Protein AF-A0AAD9GTS7-F1 (afdb_monomer_lite)

Organism: NCBI:txid4793

Foldseek 3Di:
DPVLVVVVVVVPDDQFDKDKFFQQFQPPVPSDGRPNVVVQVPDPQKDKDFDFDQPPVVRDTTSGMMIIGGHD

Structure (mmCIF, N/CA/C/O backbone):
data_AF-A0AAD9GTS7-F1
#
_entry.id   AF-A0AAD9GTS7-F1
#
loop_
_atom_site.group_PDB
_atom_site.id
_atom_site.type_symbol
_atom_site.label_atom_id
_atom_site.label_alt_id
_atom_site.label_comp_id
_atom_site.label_asym_id
_atom_site.label_entity_id
_atom_site.label_seq_id
_atom_site.pdbx_PDB_ins_code
_atom_site.Cartn_x
_atom_site.Cartn_y
_atom_site.Cartn_z
_atom_site.occupancy
_atom_site.B_iso_or_equiv
_atom_site.auth_seq_id
_atom_site.auth_comp_id
_atom_site.auth_asym_id
_atom_site.auth_atom_id
_atom_site.pdbx_PDB_model_num
ATOM 1 N N . MET A 1 1 ? 3.727 19.879 8.662 1.00 46.19 1 MET A N 1
ATOM 2 C CA . MET A 1 1 ? 2.497 19.087 8.843 1.00 46.19 1 MET A CA 1
ATOM 3 C C . MET A 1 1 ? 2.646 17.954 7.859 1.00 46.19 1 MET A C 1
ATOM 5 O O . MET A 1 1 ? 2.754 18.259 6.684 1.00 46.19 1 MET A O 1
ATOM 9 N N . ASP A 1 2 ? 2.814 16.718 8.330 1.00 63.38 2 ASP A N 1
ATOM 10 C CA . ASP A 1 2 ? 2.937 15.573 7.421 1.00 63.38 2 ASP A CA 1
ATOM 11 C C . ASP A 1 2 ? 1.539 15.235 6.926 1.00 63.38 2 ASP A C 1
ATOM 13 O O . ASP A 1 2 ? 0.716 14.769 7.716 1.00 63.38 2 ASP A O 1
ATOM 17 N N . ASP A 1 3 ? 1.264 15.455 5.646 1.00 63.34 3 ASP A N 1
ATOM 18 C CA . ASP A 1 3 ? -0.017 15.087 5.034 1.00 63.34 3 ASP A CA 1
ATOM 19 C C . ASP A 1 3 ? -0.312 13.583 5.204 1.00 63.34 3 ASP A C 1
ATOM 21 O O . ASP A 1 3 ? -1.464 13.171 5.294 1.00 63.34 3 ASP A O 1
ATOM 25 N N . LEU A 1 4 ? 0.723 12.758 5.393 1.00 64.50 4 LEU A N 1
ATOM 26 C CA . LEU A 1 4 ? 0.621 11.335 5.740 1.00 64.50 4 LEU A CA 1
ATOM 27 C C . LEU A 1 4 ? -0.089 11.075 7.076 1.00 64.50 4 LEU A C 1
ATOM 29 O O . LEU A 1 4 ? -0.805 10.083 7.221 1.00 64.50 4 LEU A O 1
ATOM 33 N N . LYS A 1 5 ? 0.035 11.991 8.044 1.00 67.94 5 LYS A N 1
ATOM 34 C CA . LYS A 1 5 ? -0.703 11.905 9.311 1.00 67.94 5 LYS A CA 1
ATOM 35 C C . LYS A 1 5 ? -2.196 12.164 9.117 1.00 67.94 5 LYS A C 1
ATOM 37 O O . LYS A 1 5 ? -2.973 11.701 9.947 1.00 67.94 5 LYS A O 1
ATOM 42 N N . LEU A 1 6 ? -2.610 12.821 8.025 1.00 70.56 6 LEU A N 1
ATOM 43 C CA . LEU A 1 6 ? -4.025 13.097 7.752 1.00 70.56 6 LEU A CA 1
ATOM 44 C C . LEU A 1 6 ? -4.829 11.812 7.555 1.00 70.56 6 LEU A C 1
ATOM 46 O O . LEU A 1 6 ? -5.955 11.736 8.039 1.00 70.56 6 LEU A O 1
ATOM 50 N N . ILE A 1 7 ? -4.242 10.795 6.912 1.00 71.31 7 ILE A N 1
ATOM 51 C CA . ILE A 1 7 ? -4.900 9.502 6.677 1.00 71.31 7 ILE A CA 1
ATOM 52 C C . ILE A 1 7 ? -5.284 8.856 8.013 1.00 71.31 7 ILE A C 1
ATOM 54 O O . ILE A 1 7 ? -6.434 8.460 8.195 1.00 71.31 7 ILE A O 1
ATOM 58 N N . LEU A 1 8 ? -4.358 8.831 8.974 1.00 76.44 8 LEU A N 1
ATOM 59 C CA . LEU A 1 8 ? -4.608 8.276 10.306 1.00 76.44 8 LEU A CA 1
ATOM 60 C C . LEU A 1 8 ? -5.583 9.125 11.125 1.00 76.44 8 LEU A C 1
ATOM 62 O O . LEU A 1 8 ? -6.460 8.584 11.784 1.00 76.44 8 LEU A O 1
ATOM 66 N N . THR A 1 9 ? -5.467 10.453 11.070 1.00 78.12 9 THR A N 1
ATOM 67 C CA . THR A 1 9 ? -6.332 11.353 11.856 1.00 78.12 9 THR A CA 1
ATOM 68 C C . THR A 1 9 ? -7.736 11.526 11.281 1.00 78.12 9 THR A C 1
ATOM 70 O O . THR A 1 9 ? -8.560 12.205 11.882 1.00 78.12 9 THR A O 1
ATOM 73 N N . SER A 1 10 ? -8.001 10.978 10.094 1.00 79.44 10 SER A N 1
ATOM 74 C CA . SER A 1 10 ? -9.296 11.119 9.427 1.00 79.44 10 SER A CA 1
ATOM 75 C C . SER A 1 10 ? -10.393 10.223 10.014 1.00 79.44 10 SER A C 1
ATOM 77 O O . SER A 1 10 ? -11.551 10.392 9.644 1.00 79.44 10 SER A O 1
ATOM 79 N N . ASP A 1 11 ? -10.038 9.257 10.873 1.00 80.50 11 ASP A N 1
ATOM 80 C CA . ASP A 1 11 ? -10.926 8.202 11.394 1.00 80.50 11 ASP A CA 1
ATOM 81 C C . ASP A 1 11 ? -11.656 7.398 10.293 1.00 80.50 11 ASP A C 1
ATOM 83 O O . ASP A 1 11 ? -12.670 6.744 10.537 1.00 80.50 11 ASP A O 1
ATOM 87 N N . THR A 1 12 ? -11.147 7.428 9.055 1.00 85.69 12 THR A N 1
ATOM 88 C CA . THR A 1 12 ? -11.754 6.715 7.916 1.00 85.69 12 THR A CA 1
ATOM 89 C C . THR A 1 12 ? -11.263 5.277 7.770 1.00 85.69 12 THR A C 1
ATOM 91 O O . THR A 1 12 ? -11.919 4.464 7.115 1.00 85.69 12 THR A O 1
ATOM 94 N N . LEU A 1 13 ? -10.122 4.943 8.376 1.00 89.88 13 LEU A N 1
ATOM 95 C CA . LEU A 1 13 ? -9.562 3.599 8.350 1.00 89.88 13 LEU A CA 1
ATOM 96 C C . LEU A 1 13 ? -10.063 2.791 9.548 1.00 89.88 13 LEU A C 1
ATOM 98 O O . LEU A 1 13 ? -9.887 3.181 10.699 1.00 89.88 13 LEU A O 1
ATOM 102 N N . ILE A 1 14 ? -10.64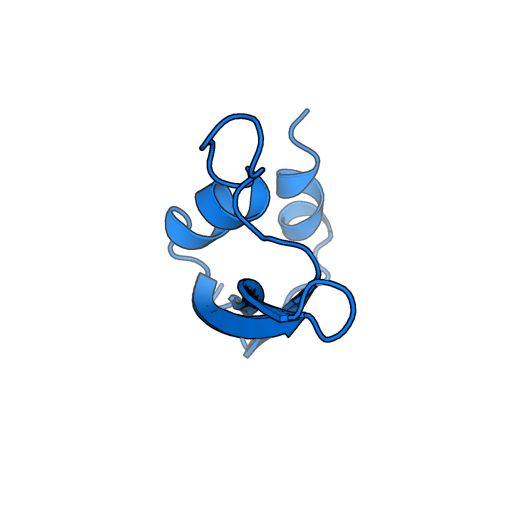8 1.631 9.261 1.00 92.62 14 ILE A N 1
ATOM 103 C CA . ILE A 1 14 ? -10.958 0.602 10.254 1.00 92.62 14 ILE A CA 1
ATOM 104 C C . ILE A 1 14 ? -10.013 -0.583 10.042 1.00 92.62 14 ILE A C 1
ATOM 106 O O . ILE A 1 14 ? -9.551 -0.781 8.916 1.00 92.62 14 ILE A O 1
ATOM 110 N N . PRO A 1 15 ? -9.702 -1.388 11.073 1.00 94.69 15 PRO A N 1
ATOM 111 C CA . PRO A 1 15 ? -8.895 -2.589 10.887 1.00 94.69 15 PRO A CA 1
ATOM 112 C C . PRO A 1 15 ? -9.443 -3.465 9.749 1.00 94.69 15 PRO A C 1
ATOM 114 O O . PRO A 1 15 ? -10.631 -3.787 9.714 1.00 94.69 15 PRO A O 1
ATOM 117 N N . GLY A 1 16 ? -8.574 -3.818 8.803 1.00 94.56 16 GLY A N 1
ATOM 118 C CA . GLY A 1 16 ? -8.909 -4.505 7.555 1.00 94.56 16 GLY A CA 1
ATOM 119 C C . GLY A 1 16 ? -9.132 -3.587 6.346 1.00 94.56 16 GLY A C 1
ATOM 120 O O . GLY A 1 16 ? -9.248 -4.094 5.231 1.00 94.56 16 GLY A O 1
ATOM 121 N N . SER A 1 17 ? -9.166 -2.261 6.521 1.00 94.62 17 SER A N 1
ATOM 122 C CA . SER A 1 17 ? -9.169 -1.314 5.400 1.00 94.62 17 SER A CA 1
ATOM 123 C C . SER A 1 17 ? -7.924 -1.501 4.535 1.00 94.62 17 SER A C 1
ATOM 125 O O . SER A 1 17 ? -6.818 -1.661 5.050 1.00 94.62 17 SER A O 1
ATOM 127 N N . VAL A 1 18 ? -8.105 -1.433 3.217 1.00 94.06 18 VAL A N 1
ATOM 128 C CA . VAL A 1 18 ? -7.015 -1.538 2.243 1.00 94.06 18 VAL A CA 1
ATOM 129 C C . VAL A 1 18 ? -6.795 -0.180 1.593 1.00 94.06 18 VAL A C 1
ATOM 131 O O . VAL A 1 18 ? -7.726 0.419 1.056 1.00 94.06 18 VAL A O 1
ATOM 134 N N . VAL A 1 19 ? -5.552 0.286 1.632 1.00 91.75 19 VAL A N 1
ATOM 135 C CA . VAL A 1 19 ? -5.075 1.470 0.924 1.00 91.75 19 VAL A CA 1
ATOM 136 C C . VAL A 1 19 ? -4.247 0.989 -0.261 1.00 91.75 19 VAL A C 1
ATOM 138 O O . VAL A 1 19 ? -3.305 0.218 -0.090 1.00 91.75 19 VAL A O 1
ATOM 141 N N . ILE A 1 20 ? -4.622 1.423 -1.462 1.00 93.06 20 ILE A N 1
ATOM 142 C CA . ILE A 1 20 ? -3.897 1.125 -2.699 1.00 93.06 20 ILE A CA 1
ATOM 143 C C . ILE A 1 20 ? -3.350 2.444 -3.225 1.00 93.06 20 ILE A C 1
ATOM 145 O O . ILE A 1 20 ? -4.125 3.364 -3.495 1.00 93.06 20 ILE A O 1
ATOM 149 N N . ALA A 1 21 ? -2.032 2.529 -3.351 1.00 90.19 21 ALA A N 1
ATOM 150 C CA . ALA A 1 21 ? -1.341 3.708 -3.845 1.00 90.19 21 ALA A CA 1
ATOM 151 C C . ALA A 1 21 ? -0.557 3.354 -5.111 1.00 90.19 21 ALA A C 1
ATOM 153 O O . ALA A 1 21 ? 0.290 2.461 -5.101 1.00 90.19 21 ALA A O 1
ATOM 154 N N . ASP A 1 22 ? -0.879 4.055 -6.193 1.00 89.06 22 ASP A N 1
ATOM 155 C CA . ASP A 1 22 ? -0.236 3.945 -7.503 1.00 89.06 22 ASP A CA 1
ATOM 156 C C . ASP A 1 22 ? 0.810 5.055 -7.675 1.00 89.06 22 ASP A C 1
ATOM 158 O O . ASP A 1 22 ? 0.687 6.117 -7.057 1.00 89.06 22 ASP A O 1
ATOM 162 N N . ASN 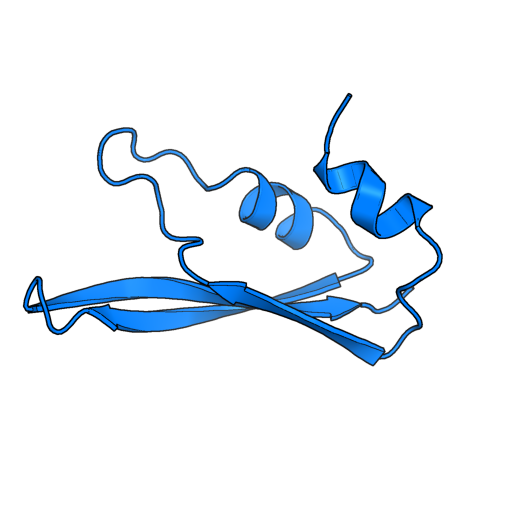A 1 23 ? 1.797 4.842 -8.545 1.00 85.31 23 ASN A N 1
ATOM 163 C CA . ASN A 1 23 ? 2.930 5.748 -8.766 1.00 85.31 23 ASN A CA 1
ATOM 164 C C . ASN A 1 23 ? 3.790 5.972 -7.505 1.00 85.31 23 ASN A C 1
ATOM 166 O O . ASN A 1 23 ? 4.279 7.077 -7.251 1.00 85.31 23 ASN A O 1
ATOM 170 N N . VAL A 1 24 ? 3.939 4.935 -6.670 1.00 86.06 24 VAL A N 1
ATOM 171 C CA . VAL A 1 24 ? 4.755 4.990 -5.441 1.00 86.06 24 VAL A CA 1
ATOM 172 C C . VAL A 1 24 ? 6.237 4.695 -5.674 1.00 86.06 24 VAL A C 1
ATOM 174 O O . VAL A 1 24 ? 6.997 4.587 -4.708 1.00 86.06 24 VAL A O 1
ATOM 177 N N . GLY A 1 25 ? 6.645 4.541 -6.933 1.00 77.25 25 GLY A N 1
ATOM 178 C CA . GLY A 1 25 ? 7.997 4.206 -7.338 1.00 77.25 25 GLY A CA 1
ATOM 179 C C . GLY A 1 25 ? 9.064 5.069 -6.680 1.00 77.25 25 GLY A C 1
ATOM 180 O O . GLY A 1 25 ? 8.838 6.217 -6.287 1.00 77.25 25 GLY A O 1
ATOM 181 N N . LEU A 1 26 ? 10.259 4.483 -6.561 1.00 64.19 26 LEU A N 1
ATOM 182 C CA . LEU A 1 26 ? 11.475 5.236 -6.263 1.00 64.19 26 LEU A CA 1
ATOM 183 C C . LEU A 1 26 ? 11.545 6.391 -7.253 1.00 64.19 26 LEU A C 1
ATOM 185 O O . LEU A 1 26 ? 11.501 6.130 -8.454 1.00 64.19 26 LEU A O 1
ATOM 189 N N . ASP A 1 27 ? 11.664 7.626 -6.762 1.00 64.19 27 ASP A N 1
ATOM 190 C CA . ASP A 1 27 ? 11.962 8.761 -7.629 1.00 64.19 27 ASP A CA 1
ATOM 191 C C . ASP A 1 27 ? 13.251 8.412 -8.395 1.00 64.19 27 ASP A C 1
ATOM 193 O O . ASP A 1 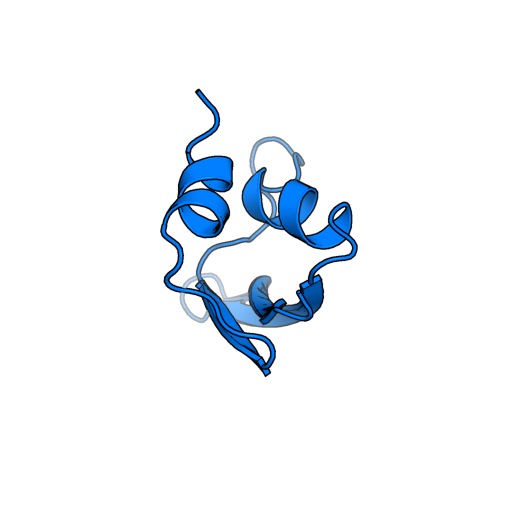27 ? 14.334 8.357 -7.789 1.00 64.19 27 ASP A O 1
ATOM 197 N N . PRO A 1 28 ? 13.164 8.128 -9.710 1.00 52.38 28 PRO A N 1
ATOM 198 C CA . PRO A 1 28 ? 14.293 7.589 -10.456 1.00 52.38 28 PRO A CA 1
ATOM 199 C C . PRO A 1 28 ? 15.451 8.586 -10.527 1.00 52.38 28 PRO A C 1
ATOM 201 O O . PRO A 1 28 ? 16.589 8.194 -10.781 1.00 52.38 28 PRO A O 1
ATOM 204 N N . MET A 1 29 ? 15.170 9.876 -10.305 1.00 54.91 29 MET A N 1
ATOM 205 C CA . MET A 1 29 ? 16.142 10.958 -10.423 1.00 54.91 29 MET A CA 1
ATOM 206 C C . MET A 1 29 ? 16.941 11.184 -9.139 1.00 54.91 29 MET A C 1
ATOM 208 O O . MET A 1 29 ? 18.043 11.729 -9.206 1.00 54.91 29 MET A O 1
ATOM 212 N N . SER A 1 30 ? 16.424 10.765 -7.983 1.00 61.59 30 SER A N 1
ATOM 213 C CA . SER A 1 30 ? 17.074 10.983 -6.685 1.00 61.59 30 SER A CA 1
ATOM 214 C C . SER A 1 30 ? 17.498 9.693 -5.982 1.00 61.59 30 SER A C 1
ATOM 216 O O . SER A 1 30 ? 18.332 9.744 -5.078 1.00 61.59 30 SER A O 1
ATOM 218 N N . GLY A 1 31 ? 16.955 8.534 -6.380 1.00 64.25 31 GLY A N 1
ATOM 219 C CA . GLY A 1 31 ? 17.164 7.272 -5.664 1.00 64.25 31 GLY A CA 1
ATOM 220 C C . GLY A 1 31 ? 16.560 7.275 -4.255 1.00 64.25 31 GLY A C 1
ATOM 221 O O . GLY A 1 31 ? 16.819 6.358 -3.475 1.00 64.25 31 GLY A O 1
ATOM 222 N N . HIS A 1 32 ? 15.775 8.302 -3.917 1.00 69.94 32 HIS A N 1
ATOM 223 C CA . HIS A 1 32 ? 15.071 8.392 -2.652 1.00 69.94 32 HIS A CA 1
ATOM 224 C C . HIS A 1 32 ? 13.775 7.592 -2.701 1.00 69.94 32 HIS A C 1
ATOM 226 O O . HIS A 1 32 ? 13.045 7.557 -3.695 1.00 69.94 32 HIS A O 1
ATOM 232 N N . LYS A 1 33 ? 13.505 6.941 -1.574 1.00 75.44 33 LYS A N 1
ATOM 233 C CA . LYS A 1 33 ? 12.259 6.237 -1.330 1.00 75.44 33 LYS A CA 1
ATOM 234 C C . LYS A 1 33 ? 11.122 7.241 -1.205 1.00 75.44 33 LYS A C 1
ATOM 236 O O . LYS A 1 33 ? 11.294 8.300 -0.612 1.00 75.44 33 LYS A O 1
ATOM 241 N N . ASN A 1 34 ? 9.971 6.900 -1.771 1.00 85.06 34 ASN A N 1
ATOM 242 C CA . ASN A 1 34 ? 8.769 7.704 -1.634 1.00 85.06 34 ASN A CA 1
ATOM 243 C C . ASN A 1 34 ? 8.391 7.820 -0.142 1.00 85.06 34 ASN A C 1
ATOM 245 O O . ASN A 1 34 ? 8.320 6.804 0.554 1.00 85.06 34 ASN A O 1
ATOM 249 N N . GLU A 1 35 ? 8.145 9.044 0.335 1.00 85.25 35 GLU A N 1
ATOM 250 C CA . GLU A 1 35 ? 7.828 9.339 1.742 1.00 85.25 35 GLU A CA 1
ATOM 251 C C . GLU A 1 35 ? 6.613 8.544 2.249 1.00 85.25 35 GLU A C 1
ATOM 253 O O . GLU A 1 35 ? 6.581 8.127 3.406 1.00 85.25 35 GLU A O 1
ATOM 258 N N . TYR A 1 36 ? 5.630 8.271 1.381 1.00 87.19 36 TYR A N 1
ATOM 259 C CA . TYR A 1 36 ? 4.497 7.402 1.705 1.00 87.19 36 TYR A CA 1
ATOM 260 C C . TYR A 1 36 ? 4.945 5.970 1.993 1.00 87.19 36 TYR A C 1
ATOM 262 O O . TYR A 1 36 ? 4.542 5.392 3.001 1.00 87.19 36 TYR A O 1
ATOM 270 N N . VAL A 1 37 ? 5.794 5.403 1.135 1.00 87.56 37 VAL A N 1
ATOM 271 C CA . VAL A 1 37 ? 6.265 4.021 1.291 1.00 87.56 37 VAL A CA 1
ATOM 272 C C . VAL A 1 37 ? 7.122 3.906 2.547 1.00 87.56 37 VAL A C 1
ATOM 274 O O . VAL A 1 37 ? 6.945 2.978 3.330 1.00 87.56 37 VAL A O 1
ATOM 277 N N . GLU A 1 38 ? 8.008 4.876 2.786 1.00 88.38 38 GLU A N 1
ATOM 278 C CA . GLU A 1 38 ? 8.804 4.925 4.014 1.00 88.38 38 GLU A CA 1
ATOM 279 C C . GLU A 1 38 ? 7.920 5.033 5.264 1.00 88.38 38 GLU A C 1
ATOM 281 O O . GLU A 1 38 ? 8.169 4.352 6.260 1.00 88.38 38 GLU A O 1
ATOM 286 N N . PHE A 1 39 ? 6.864 5.844 5.221 1.00 89.19 39 PHE A N 1
ATOM 287 C CA . PHE A 1 39 ? 5.922 5.958 6.328 1.00 89.19 39 PHE A CA 1
ATOM 288 C C . PHE A 1 39 ? 5.177 4.647 6.601 1.00 89.19 39 PHE A C 1
ATOM 290 O O . PHE A 1 39 ? 5.098 4.228 7.754 1.00 89.19 39 PHE A O 1
ATOM 297 N N . ILE A 1 40 ? 4.632 4.005 5.565 1.00 90.31 40 ILE A N 1
ATOM 298 C CA . ILE A 1 40 ? 3.844 2.780 5.718 1.00 90.31 40 ILE A CA 1
ATOM 299 C C . ILE A 1 40 ? 4.714 1.624 6.224 1.00 90.31 40 ILE A C 1
ATOM 301 O O . ILE A 1 40 ? 4.310 0.936 7.157 1.00 90.31 40 ILE A O 1
ATOM 305 N N . GLU A 1 41 ? 5.916 1.431 5.676 1.00 88.88 41 GLU A N 1
ATOM 306 C CA . GLU A 1 41 ? 6.811 0.346 6.102 1.00 88.88 41 GLU A CA 1
ATOM 307 C C . GLU A 1 41 ? 7.278 0.477 7.555 1.00 88.88 41 GLU A C 1
ATOM 309 O O . GLU A 1 41 ? 7.453 -0.524 8.250 1.00 88.88 41 GLU A O 1
ATOM 314 N N . ASN A 1 42 ? 7.486 1.709 8.025 1.00 90.62 42 ASN A N 1
ATOM 315 C CA . ASN A 1 42 ? 7.916 1.969 9.397 1.00 90.62 42 ASN A CA 1
ATOM 316 C C . ASN A 1 42 ? 6.748 2.027 10.393 1.00 90.62 42 ASN A C 1
ATOM 318 O O . ASN A 1 42 ? 6.978 2.191 11.596 1.00 90.62 42 ASN A O 1
ATOM 322 N N . ASN A 1 43 ? 5.502 1.910 9.928 1.00 91.06 43 ASN A N 1
ATOM 323 C CA . ASN A 1 43 ? 4.324 2.002 10.775 1.00 91.06 43 ASN A CA 1
ATOM 324 C C . ASN A 1 43 ? 3.723 0.609 11.045 1.00 91.06 43 ASN A C 1
ATOM 326 O O . ASN A 1 43 ? 3.125 0.014 10.150 1.00 91.06 43 ASN A O 1
ATOM 330 N N . PRO A 1 44 ? 3.787 0.099 12.293 1.00 93.50 44 PRO A N 1
ATOM 331 C CA . PRO A 1 44 ? 3.287 -1.235 12.632 1.00 93.50 44 PRO A CA 1
ATOM 332 C C . PRO A 1 44 ? 1.762 -1.375 12.512 1.00 93.50 44 PRO A C 1
ATOM 334 O O . PRO A 1 44 ? 1.252 -2.491 12.570 1.00 93.50 44 PRO A O 1
ATOM 337 N N . GLN A 1 45 ? 1.031 -0.268 12.345 1.00 92.88 45 GLN A N 1
ATOM 338 C CA . GLN A 1 45 ? -0.406 -0.286 12.070 1.00 92.88 45 GLN A CA 1
ATOM 339 C C . GLN A 1 45 ? -0.726 -0.689 10.628 1.00 92.88 45 GLN A C 1
ATOM 341 O O . GLN A 1 45 ? -1.899 -0.775 10.278 1.00 92.88 45 GLN A O 1
ATOM 346 N N . PHE A 1 46 ? 0.273 -0.919 9.776 1.00 93.81 46 PHE A N 1
ATOM 347 C CA . PHE A 1 46 ? 0.069 -1.376 8.410 1.00 93.81 46 PHE A CA 1
ATOM 348 C C . PHE A 1 46 ? 0.839 -2.668 8.132 1.00 93.81 46 PHE A C 1
ATOM 350 O O . PHE A 1 46 ? 1.946 -2.886 8.616 1.00 93.81 46 PHE A O 1
ATOM 357 N N . SER A 1 47 ? 0.244 -3.524 7.305 1.00 95.25 47 SER A N 1
ATOM 358 C CA . SER A 1 47 ? 0.938 -4.603 6.604 1.00 95.25 47 SER A CA 1
ATOM 359 C C . SER A 1 47 ? 0.952 -4.259 5.123 1.00 95.25 47 SER A C 1
ATOM 361 O O . SER A 1 47 ? -0.110 -4.128 4.516 1.00 95.25 47 SER A O 1
ATOM 363 N N . GLU A 1 48 ? 2.141 -4.099 4.554 1.00 93.25 48 GLU A N 1
ATOM 364 C CA . GLU A 1 48 ? 2.330 -3.602 3.191 1.00 93.25 48 GLU A CA 1
ATOM 365 C C . GLU A 1 48 ? 2.967 -4.650 2.283 1.00 93.25 48 GLU A C 1
ATOM 367 O O . GLU A 1 48 ? 3.761 -5.485 2.728 1.00 93.25 48 GLU A O 1
ATOM 372 N N . VAL A 1 49 ? 2.566 -4.613 1.012 1.00 92.19 49 VAL A N 1
ATOM 373 C CA . VAL A 1 49 ? 3.243 -5.293 -0.088 1.00 92.19 49 VAL A CA 1
ATOM 374 C C . VAL A 1 49 ? 3.356 -4.334 -1.272 1.00 92.19 49 VAL A C 1
ATOM 376 O O . VAL A 1 49 ? 2.344 -3.902 -1.829 1.00 92.19 49 VAL A O 1
ATOM 379 N N . CYS A 1 50 ? 4.589 -4.065 -1.700 1.00 90.00 50 CYS A N 1
ATOM 380 C CA . CYS A 1 50 ? 4.869 -3.329 -2.927 1.00 90.00 50 CYS A CA 1
ATOM 381 C C . CYS A 1 50 ? 5.009 -4.283 -4.124 1.00 90.00 50 CYS A C 1
ATOM 383 O O . CYS A 1 50 ? 5.806 -5.227 -4.119 1.00 90.00 50 CYS A O 1
ATOM 385 N N . HIS A 1 51 ? 4.225 -4.036 -5.169 1.00 90.75 51 HIS A N 1
ATOM 386 C CA . HIS A 1 51 ? 4.175 -4.828 -6.387 1.00 90.75 51 HIS A CA 1
ATOM 387 C C . HIS A 1 51 ? 4.966 -4.167 -7.515 1.00 90.75 51 HIS A C 1
ATOM 389 O O . HIS A 1 51 ? 4.814 -2.982 -7.817 1.00 90.75 51 HIS A O 1
ATOM 395 N N . THR A 1 52 ? 5.773 -4.975 -8.204 1.00 89.50 52 THR A N 1
ATOM 396 C CA . THR A 1 52 ? 6.414 -4.565 -9.453 1.00 89.50 52 THR A CA 1
ATOM 397 C C . THR A 1 52 ? 5.411 -4.627 -10.597 1.00 89.50 52 THR A C 1
ATOM 399 O O . THR A 1 52 ? 4.852 -5.685 -10.887 1.00 89.50 52 THR A O 1
ATOM 402 N N . VAL A 1 53 ? 5.208 -3.497 -11.263 1.00 88.06 53 VAL A N 1
ATOM 403 C CA . VAL A 1 53 ? 4.304 -3.352 -12.402 1.00 88.06 53 VAL A CA 1
ATOM 404 C C . VAL A 1 53 ? 5.091 -3.095 -13.678 1.00 88.06 53 VAL A C 1
ATOM 406 O O . VAL A 1 53 ? 6.212 -2.584 -13.658 1.00 88.06 53 VAL A O 1
ATOM 409 N N . TYR A 1 54 ? 4.494 -3.477 -14.803 1.00 87.31 54 TYR A N 1
ATOM 410 C CA . TYR A 1 54 ? 5.054 -3.225 -16.122 1.00 87.31 54 TYR A CA 1
ATOM 411 C C . TYR A 1 54 ? 4.561 -1.879 -16.654 1.00 87.31 54 TYR A C 1
ATOM 413 O O . TYR A 1 54 ? 3.391 -1.737 -17.024 1.00 87.31 54 TYR A O 1
ATOM 421 N N . MET A 1 55 ? 5.460 -0.900 -16.740 1.00 84.19 55 MET A N 1
ATOM 422 C CA . MET A 1 55 ? 5.183 0.372 -17.398 1.00 84.19 55 MET A CA 1
ATOM 423 C C . MET A 1 55 ? 5.378 0.226 -18.903 1.00 84.19 55 MET A C 1
ATOM 425 O O . MET A 1 55 ? 6.466 0.408 -19.445 1.00 84.19 55 MET A O 1
ATOM 429 N N . LYS A 1 56 ? 4.279 -0.060 -19.606 1.00 83.19 56 LYS A N 1
ATOM 430 C CA . LYS A 1 56 ? 4.275 -0.273 -21.062 1.00 83.19 56 LYS A CA 1
ATOM 431 C C . LYS A 1 56 ? 4.861 0.894 -21.866 1.00 83.19 56 LYS A C 1
ATOM 433 O O . LYS A 1 56 ? 5.414 0.666 -22.935 1.00 83.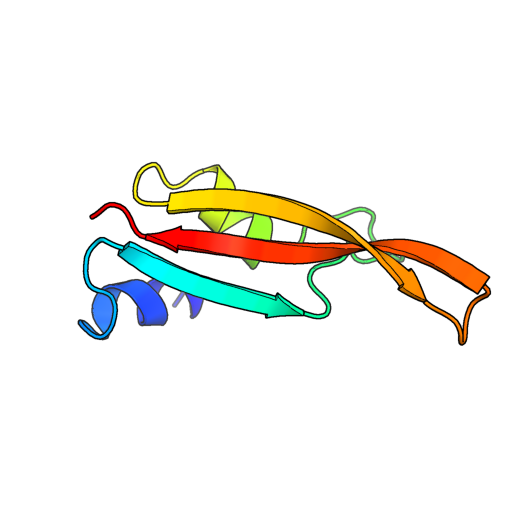19 56 LYS A O 1
ATOM 438 N N . CYS A 1 57 ? 4.694 2.133 -21.398 1.00 80.44 57 CYS A N 1
ATOM 439 C CA . CYS A 1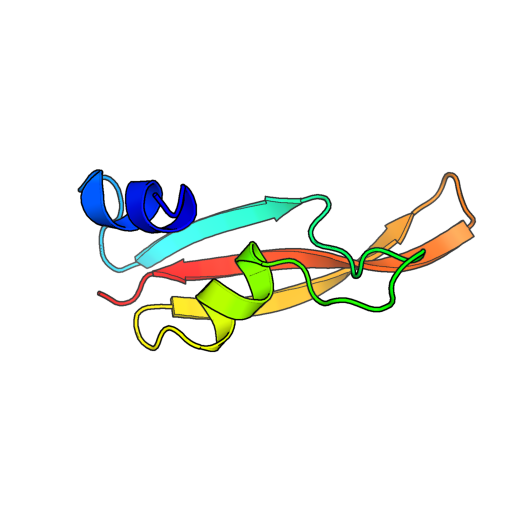 57 ? 5.195 3.311 -22.113 1.00 80.44 57 CYS A CA 1
ATOM 440 C C . CYS A 1 57 ? 6.728 3.354 -22.165 1.00 80.44 57 CYS A C 1
ATOM 442 O O . CYS A 1 57 ? 7.293 3.823 -23.148 1.00 80.44 57 CYS A O 1
ATOM 444 N N . GLU A 1 58 ? 7.378 2.862 -21.113 1.00 82.56 58 GLU A N 1
ATOM 445 C CA . GLU A 1 58 ? 8.830 2.908 -20.937 1.00 82.56 58 GLU A CA 1
ATOM 446 C C . GLU A 1 58 ? 9.492 1.539 -21.154 1.00 82.56 58 GLU A C 1
ATOM 448 O O . GLU A 1 58 ? 10.711 1.457 -21.231 1.00 82.56 58 GLU A O 1
ATOM 453 N N . ASP A 1 59 ? 8.689 0.480 -21.308 1.00 86.31 59 ASP A N 1
ATOM 454 C CA . ASP A 1 59 ? 9.128 -0.914 -21.443 1.00 86.31 59 ASP A CA 1
ATOM 455 C C . ASP A 1 59 ? 10.001 -1.383 -20.263 1.00 86.31 59 ASP A C 1
ATOM 457 O O . ASP A 1 59 ? 11.002 -2.082 -20.421 1.00 86.31 59 ASP A O 1
ATOM 461 N N . VAL A 1 60 ? 9.611 -0.983 -19.049 1.00 85.75 60 VAL A N 1
ATOM 462 C CA . VAL A 1 60 ? 10.342 -1.260 -17.803 1.00 85.75 60 VAL A CA 1
ATOM 463 C C . VAL A 1 60 ? 9.443 -1.866 -16.730 1.00 85.75 60 VAL A C 1
ATOM 465 O O . VAL A 1 60 ? 8.230 -1.653 -16.699 1.00 85.75 60 VAL A O 1
ATOM 468 N N . MET A 1 61 ? 10.061 -2.633 -15.832 1.00 85.38 61 MET A N 1
ATOM 469 C CA . MET A 1 61 ? 9.437 -3.154 -14.617 1.00 85.38 61 MET A CA 1
ATOM 470 C C . MET A 1 61 ? 9.841 -2.273 -13.437 1.00 85.38 61 MET A C 1
ATOM 472 O O . MET A 1 61 ? 11.034 -2.140 -13.163 1.00 85.38 61 MET A O 1
ATOM 476 N N . VAL A 1 62 ? 8.869 -1.706 -12.727 1.00 84.19 62 VAL A N 1
ATOM 477 C CA . VAL A 1 62 ? 9.116 -0.784 -11.608 1.00 84.19 62 VAL A CA 1
ATOM 478 C C . VAL A 1 62 ? 8.245 -1.131 -10.396 1.00 84.19 62 VAL A C 1
ATOM 480 O O . VAL A 1 62 ? 7.090 -1.520 -10.571 1.00 84.19 62 VAL A O 1
ATOM 483 N N . PRO A 1 63 ? 8.778 -1.070 -9.162 1.00 83.44 63 PRO A N 1
ATOM 484 C CA . PRO A 1 63 ? 7.998 -1.266 -7.941 1.00 83.44 63 PRO A CA 1
ATOM 485 C C . PRO A 1 63 ? 7.152 -0.019 -7.674 1.00 83.44 63 PRO A C 1
ATOM 487 O O . PRO A 1 63 ? 7.628 0.912 -7.038 1.00 83.44 63 PRO A O 1
ATOM 490 N N . ASP A 1 64 ? 5.937 0.017 -8.212 1.00 88.31 64 ASP A N 1
ATOM 491 C CA . ASP A 1 64 ? 5.181 1.272 -8.352 1.00 88.31 64 ASP A CA 1
ATOM 492 C C . ASP A 1 64 ? 3.756 1.218 -7.789 1.00 88.31 64 ASP A C 1
ATOM 494 O O . ASP A 1 64 ? 3.079 2.240 -7.715 1.00 88.31 64 ASP A O 1
ATOM 498 N N . LEU A 1 65 ? 3.316 0.040 -7.336 1.00 91.31 65 LEU A N 1
ATOM 499 C CA . LEU A 1 65 ? 2.003 -0.160 -6.729 1.00 91.31 65 LEU A CA 1
ATOM 500 C C . LEU A 1 65 ? 2.154 -0.689 -5.303 1.00 91.31 65 LEU A C 1
ATOM 502 O O . LEU A 1 65 ? 2.545 -1.838 -5.112 1.00 91.31 65 LEU A O 1
ATOM 506 N N . SER A 1 66 ? 1.785 0.113 -4.309 1.00 92.69 66 SER A N 1
ATOM 507 C CA . SER A 1 66 ? 1.738 -0.314 -2.908 1.00 92.69 66 SER A CA 1
ATOM 508 C C . SER A 1 66 ? 0.325 -0.728 -2.516 1.00 92.69 66 SER A C 1
ATOM 510 O O . SER A 1 66 ? -0.655 -0.040 -2.823 1.00 92.69 66 SER A O 1
ATOM 512 N N . VAL A 1 67 ? 0.222 -1.862 -1.824 1.00 94.69 67 VAL A N 1
ATOM 513 C CA . VAL A 1 67 ? -1.017 -2.355 -1.221 1.00 94.69 67 VAL A CA 1
ATOM 514 C C . VAL A 1 67 ? -0.789 -2.508 0.276 1.00 94.69 67 VAL A C 1
ATOM 516 O O . VAL A 1 67 ? -0.076 -3.408 0.719 1.00 94.69 67 VAL A O 1
ATOM 519 N N . ALA A 1 68 ? -1.419 -1.638 1.062 1.00 94.44 68 ALA A N 1
ATOM 520 C CA . ALA A 1 68 ? -1.287 -1.606 2.512 1.00 94.44 68 ALA A CA 1
ATOM 521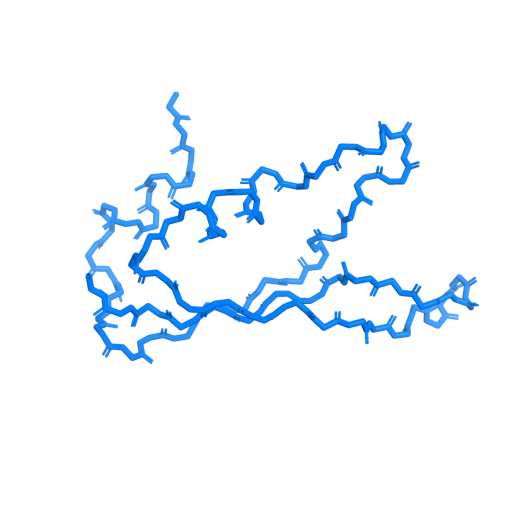 C C . ALA A 1 68 ? -2.617 -1.944 3.190 1.00 94.44 68 ALA A C 1
ATOM 523 O O . ALA A 1 68 ? -3.642 -1.310 2.940 1.00 94.44 68 ALA A O 1
ATOM 524 N N . THR A 1 69 ? -2.605 -2.931 4.081 1.00 95.81 69 THR A N 1
ATOM 525 C CA . THR A 1 69 ? -3.744 -3.265 4.943 1.00 95.81 69 THR A CA 1
ATOM 526 C C . THR A 1 69 ? -3.559 -2.600 6.297 1.00 95.81 69 THR A C 1
ATOM 528 O O . THR A 1 69 ? -2.541 -2.818 6.950 1.00 95.81 69 THR A O 1
ATOM 531 N N . PHE A 1 70 ? -4.539 -1.813 6.732 1.00 94.62 70 PHE A N 1
ATOM 532 C CA . PHE A 1 70 ? -4.548 -1.201 8.056 1.00 94.62 70 PHE A CA 1
ATOM 533 C C . PHE A 1 70 ? -4.936 -2.228 9.126 1.00 94.62 70 PHE A C 1
ATOM 535 O O . PHE A 1 70 ? -5.940 -2.928 8.995 1.00 94.62 70 PHE A O 1
ATOM 542 N N . LEU A 1 71 ? -4.144 -2.320 10.186 1.00 93.94 71 LEU A N 1
ATOM 543 C CA . LEU A 1 71 ? -4.265 -3.293 11.271 1.00 93.94 71 LEU A CA 1
ATOM 544 C C . LEU A 1 71 ? -4.841 -2.679 12.559 1.00 93.94 71 LEU A C 1
ATOM 546 O O . LEU A 1 71 ? -5.415 -3.424 13.356 1.00 93.94 71 LEU A O 1
ATOM 550 N N . GLY A 1 72 ? -4.749 -1.352 12.727 1.00 89.25 72 GLY A N 1
ATOM 551 C CA . GLY A 1 72 ? -5.145 -0.626 13.945 1.00 89.25 72 GLY A CA 1
ATOM 552 C C . GLY A 1 72 ? -3.966 -0.145 14.780 1.00 89.25 72 GLY A C 1
ATOM 553 O O . GLY A 1 72 ? -3.065 -0.964 15.060 1.00 89.25 72 GLY A O 1
#

Radius of gyration: 13.25 Å; chains: 1; bounding box: 29×24×36 Å

Secondary structure (DSSP, 8-state):
--HHHHHHHTS---TT-EEEEES----TTT-PPPHHHHHHHT-TTEEEEEEEEEETTTTEEEEEEEEEEE--

pLDDT: mean 83.44, std 11.58, range [46.19, 95.81]

Sequence (72 aa):
MDDLKLILTSDTLIPGSVVIADNVGLDPMSGHKNEYVEFIENNPQFSEVCHTVYMKCEDVMVPDLSVATFLG